Protein AF-U1P1R6-F1 (afdb_monomer_lite)

Structure (mmCIF, N/CA/C/O backbone):
data_AF-U1P1R6-F1
#
_entry.id   AF-U1P1R6-F1
#
loop_
_atom_site.group_PDB
_atom_site.id
_atom_site.type_symbol
_atom_site.label_atom_id
_atom_site.label_alt_id
_atom_site.label_comp_id
_atom_site.label_asym_id
_atom_site.label_entity_id
_atom_site.label_seq_id
_atom_site.pdbx_PDB_ins_code
_atom_site.Cartn_x
_atom_site.Cartn_y
_atom_site.Cartn_z
_atom_site.occupancy
_atom_site.B_iso_or_equiv
_atom_site.auth_seq_id
_atom_site.auth_comp_id
_atom_site.auth_asym_id
_atom_site.auth_atom_id
_atom_site.pdbx_PDB_model_num
ATOM 1 N N . MET A 1 1 ? 4.121 5.954 -26.508 1.00 88.88 1 MET A N 1
ATOM 2 C CA . MET A 1 1 ? 4.233 5.363 -25.153 1.00 88.88 1 MET A CA 1
ATOM 3 C C . MET A 1 1 ? 5.144 4.137 -25.074 1.00 88.88 1 MET A C 1
ATOM 5 O O . MET A 1 1 ? 5.935 4.079 -24.146 1.00 88.88 1 MET A O 1
ATOM 9 N N . VAL A 1 2 ? 5.100 3.192 -26.022 1.00 93.56 2 VAL A N 1
ATOM 10 C CA . VAL A 1 2 ? 5.856 1.918 -25.939 1.00 93.56 2 VAL A CA 1
ATOM 11 C C . VAL A 1 2 ? 7.372 2.091 -25.734 1.00 93.56 2 VAL A C 1
ATOM 13 O O . VAL A 1 2 ? 7.955 1.389 -24.916 1.00 93.56 2 VAL A O 1
ATOM 16 N N . VAL A 1 3 ? 8.005 3.066 -26.399 1.00 95.19 3 VAL A N 1
ATOM 17 C CA . VAL A 1 3 ? 9.448 3.354 -26.238 1.00 95.19 3 VAL A CA 1
ATOM 18 C C . VAL A 1 3 ? 9.803 3.730 -24.793 1.00 95.19 3 VAL A C 1
ATOM 20 O O . VAL A 1 3 ? 10.811 3.273 -24.266 1.00 95.19 3 VAL A O 1
ATOM 23 N N . ILE A 1 4 ? 8.948 4.507 -24.125 1.00 94.62 4 ILE A N 1
ATOM 24 C CA . ILE A 1 4 ? 9.157 4.934 -22.733 1.00 94.62 4 ILE A CA 1
ATOM 25 C C . ILE A 1 4 ? 9.036 3.732 -21.787 1.00 94.62 4 ILE A C 1
ATOM 27 O O . ILE A 1 4 ? 9.852 3.582 -20.883 1.00 94.62 4 ILE A O 1
ATOM 31 N N . LEU A 1 5 ? 8.067 2.838 -22.026 1.00 91.25 5 LEU A N 1
ATOM 32 C CA . LEU A 1 5 ? 7.912 1.610 -21.240 1.00 91.25 5 LEU A CA 1
ATOM 33 C C . LEU A 1 5 ? 9.111 0.668 -21.403 1.00 91.25 5 LEU A C 1
ATOM 35 O O . LEU A 1 5 ? 9.577 0.107 -20.416 1.00 91.25 5 LEU A O 1
ATOM 39 N N . LEU A 1 6 ? 9.649 0.535 -22.619 1.00 92.62 6 LEU A N 1
ATOM 40 C CA . LEU A 1 6 ? 10.866 -0.243 -22.856 1.00 92.62 6 LEU A CA 1
ATOM 41 C C . LEU A 1 6 ? 12.059 0.332 -22.088 1.00 92.62 6 LEU A C 1
ATOM 43 O O . LEU A 1 6 ? 12.765 -0.419 -21.422 1.00 92.62 6 LEU A O 1
ATOM 47 N N . ILE A 1 7 ? 12.252 1.654 -22.112 1.00 93.81 7 ILE A N 1
ATOM 48 C CA . ILE A 1 7 ? 13.321 2.313 -21.347 1.00 93.81 7 ILE A CA 1
ATOM 49 C C . ILE A 1 7 ? 13.135 2.082 -19.841 1.00 93.81 7 ILE A C 1
ATOM 51 O O . ILE A 1 7 ? 14.091 1.723 -19.159 1.00 93.81 7 ILE A O 1
ATOM 55 N N . ALA A 1 8 ? 11.913 2.207 -19.317 1.00 91.12 8 ALA A N 1
ATOM 56 C CA . ALA A 1 8 ? 11.630 1.944 -17.906 1.00 91.12 8 ALA A CA 1
ATOM 57 C C . ALA A 1 8 ? 11.950 0.489 -17.509 1.00 91.12 8 ALA A C 1
ATOM 59 O O . ALA A 1 8 ? 12.574 0.252 -16.477 1.00 91.12 8 ALA A O 1
ATOM 60 N N . VAL A 1 9 ? 11.596 -0.491 -18.345 1.00 90.38 9 VAL A N 1
ATOM 61 C CA . VAL A 1 9 ? 11.926 -1.906 -18.110 1.00 90.38 9 VAL A CA 1
ATOM 62 C C . VAL A 1 9 ? 13.431 -2.167 -18.196 1.00 90.38 9 VAL A C 1
ATOM 64 O O . VAL A 1 9 ? 13.923 -3.021 -17.466 1.00 90.38 9 VAL A O 1
ATOM 67 N N . LEU A 1 10 ? 14.180 -1.445 -19.031 1.00 91.38 10 LEU A N 1
ATOM 68 C CA . LEU A 1 10 ? 15.642 -1.563 -19.089 1.00 91.38 10 LEU A CA 1
ATOM 69 C C . LEU A 1 10 ? 16.324 -0.955 -17.854 1.00 91.38 10 LEU A C 1
ATOM 71 O O . LEU A 1 10 ? 17.264 -1.548 -17.335 1.00 91.38 10 LEU A O 1
ATOM 75 N N . LEU A 1 11 ? 15.835 0.188 -17.360 1.00 91.12 11 LEU A N 1
ATOM 76 C CA . LEU A 1 11 ? 16.380 0.863 -16.175 1.00 91.12 11 LEU A CA 1
ATOM 77 C C . LEU A 1 11 ? 16.078 0.106 -14.878 1.00 91.12 11 LEU A C 1
ATOM 79 O O . LEU A 1 11 ? 16.957 -0.075 -14.039 1.00 91.12 11 LEU A O 1
ATOM 83 N N . PHE A 1 12 ? 14.834 -0.342 -14.706 1.00 89.19 12 PHE A N 1
ATOM 84 C CA . PHE A 1 12 ? 14.407 -1.052 -13.501 1.00 89.19 12 PHE A CA 1
ATOM 85 C C . PHE A 1 12 ? 14.600 -2.571 -13.611 1.00 89.19 12 PHE A C 1
ATOM 87 O O . PHE A 1 12 ? 14.645 -3.266 -12.600 1.00 89.19 12 PHE A O 1
ATOM 94 N N . GLY A 1 13 ? 14.750 -3.113 -14.817 1.00 85.19 13 GLY A N 1
ATOM 95 C CA . GLY A 1 13 ? 14.782 -4.548 -15.078 1.00 85.19 13 GLY A CA 1
ATOM 96 C C . GLY A 1 13 ? 13.382 -5.178 -15.055 1.00 85.19 13 GLY A C 1
ATOM 97 O O . GLY A 1 13 ? 12.538 -4.859 -14.213 1.00 85.19 13 GLY A O 1
ATOM 98 N N . ALA A 1 14 ? 13.150 -6.164 -15.927 1.00 84.31 14 ALA A N 1
ATOM 99 C CA . ALA A 1 14 ? 11.863 -6.865 -16.050 1.00 84.31 14 ALA A CA 1
ATOM 100 C C . ALA A 1 14 ? 11.388 -7.553 -14.751 1.00 84.31 14 ALA A C 1
ATOM 102 O O . ALA A 1 14 ? 10.202 -7.819 -14.588 1.00 84.31 14 ALA A O 1
ATOM 103 N N . ASN A 1 15 ? 12.299 -7.806 -13.806 1.00 83.75 15 ASN A N 1
ATOM 104 C CA . ASN A 1 15 ? 12.008 -8.482 -12.542 1.00 83.75 15 ASN A CA 1
ATOM 105 C C . ASN A 1 15 ? 11.634 -7.542 -11.382 1.00 83.75 15 ASN A C 1
ATOM 107 O O . ASN A 1 15 ? 11.124 -8.033 -10.376 1.00 83.75 15 ASN A O 1
ATOM 111 N N . LYS A 1 16 ? 11.899 -6.227 -11.451 1.00 86.12 16 LYS A N 1
ATOM 112 C CA . LYS A 1 16 ? 11.622 -5.310 -10.323 1.00 86.12 16 LYS A CA 1
ATOM 113 C C . LYS A 1 16 ? 10.168 -4.846 -10.289 1.00 86.12 16 LYS A C 1
ATOM 115 O O . LYS A 1 16 ? 9.563 -4.889 -9.224 1.00 86.12 16 LYS A O 1
ATOM 120 N N . ILE A 1 17 ? 9.592 -4.476 -11.435 1.00 86.62 17 ILE A N 1
ATOM 121 C CA . ILE A 1 17 ? 8.198 -4.004 -11.511 1.00 86.62 17 ILE A CA 1
ATOM 122 C C . ILE A 1 17 ? 7.197 -5.067 -11.009 1.00 86.62 17 ILE A C 1
ATOM 124 O O . ILE A 1 17 ? 6.385 -4.735 -10.146 1.00 86.62 17 ILE A O 1
ATOM 128 N N . PRO A 1 18 ? 7.274 -6.350 -11.427 1.00 82.38 18 PRO A N 1
ATOM 129 C CA . PRO A 1 18 ? 6.345 -7.377 -10.946 1.00 82.38 18 PRO A CA 1
ATOM 130 C C . PRO A 1 18 ? 6.493 -7.675 -9.451 1.00 82.38 18 PRO A C 1
ATOM 132 O O . PRO A 1 18 ? 5.507 -7.955 -8.773 1.00 82.38 18 PRO A O 1
ATOM 135 N N . LYS A 1 19 ? 7.721 -7.604 -8.919 1.00 86.62 19 LYS A N 1
ATOM 136 C CA . LYS A 1 19 ? 7.986 -7.836 -7.492 1.00 86.62 19 LYS A CA 1
ATOM 137 C C . LYS A 1 19 ? 7.395 -6.731 -6.619 1.00 86.62 19 LYS A C 1
ATOM 139 O O . LYS A 1 19 ? 6.761 -7.045 -5.620 1.00 86.62 19 LYS A O 1
ATOM 144 N N . LEU A 1 20 ? 7.554 -5.472 -7.030 1.00 88.62 20 LEU A N 1
ATOM 145 C CA . LEU A 1 20 ? 6.977 -4.314 -6.341 1.00 88.62 20 LEU A CA 1
ATOM 146 C C . LEU A 1 20 ? 5.446 -4.336 -6.395 1.00 88.62 20 LEU A C 1
ATOM 148 O O . LEU A 1 20 ? 4.793 -4.168 -5.371 1.00 88.62 20 LEU A O 1
ATOM 152 N N . ALA A 1 21 ? 4.872 -4.625 -7.566 1.00 90.50 21 ALA A N 1
ATOM 153 C CA . ALA A 1 21 ? 3.425 -4.748 -7.714 1.00 90.50 21 ALA A CA 1
ATOM 154 C C . ALA A 1 21 ? 2.845 -5.848 -6.812 1.00 90.50 21 ALA A C 1
ATOM 156 O O . ALA A 1 21 ? 1.778 -5.666 -6.235 1.00 90.50 21 ALA A O 1
ATOM 157 N N . ARG A 1 22 ? 3.556 -6.972 -6.646 1.00 92.38 22 ARG A N 1
ATOM 158 C CA . ARG A 1 22 ? 3.117 -8.060 -5.767 1.00 92.38 22 ARG A CA 1
ATOM 159 C C . ARG A 1 22 ? 3.118 -7.650 -4.293 1.00 92.38 22 ARG A C 1
ATOM 161 O O . ARG A 1 22 ? 2.097 -7.828 -3.644 1.00 92.38 22 ARG A O 1
ATOM 168 N N . SER A 1 23 ? 4.211 -7.081 -3.779 1.00 91.81 23 SER A N 1
ATOM 169 C CA . SER A 1 23 ? 4.288 -6.676 -2.366 1.00 91.81 23 SER A CA 1
ATOM 170 C C . SER A 1 23 ? 3.335 -5.527 -2.038 1.00 91.81 23 SER A C 1
ATOM 172 O O . SER A 1 23 ? 2.638 -5.574 -1.030 1.00 91.81 23 SER A O 1
ATOM 174 N N . THR A 1 24 ? 3.262 -4.514 -2.907 1.00 92.94 24 THR A N 1
ATOM 175 C CA . THR A 1 24 ? 2.335 -3.389 -2.732 1.00 92.94 24 THR A CA 1
ATOM 176 C C . THR A 1 24 ? 0.886 -3.840 -2.887 1.00 92.94 24 THR A C 1
ATOM 178 O O . THR A 1 24 ? 0.039 -3.404 -2.121 1.00 92.94 24 THR A O 1
ATOM 181 N N . GLY A 1 25 ? 0.591 -4.753 -3.816 1.00 92.00 25 GLY A N 1
ATOM 182 C CA . GLY A 1 25 ? -0.748 -5.320 -3.977 1.00 92.00 25 GLY A CA 1
ATOM 183 C C . GLY A 1 25 ? -1.200 -6.147 -2.772 1.00 92.00 25 GLY A C 1
ATOM 184 O O . GLY A 1 25 ? -2.357 -6.055 -2.378 1.00 92.00 25 GLY A O 1
ATOM 185 N N . GLN A 1 26 ? -0.294 -6.911 -2.153 1.00 94.88 26 GLN A N 1
ATOM 186 C CA . GLN A 1 26 ? -0.582 -7.646 -0.917 1.00 94.88 26 GLN A CA 1
ATOM 187 C C . GLN A 1 26 ? -0.863 -6.694 0.250 1.00 94.88 26 GLN A C 1
ATOM 189 O O . GLN A 1 26 ? -1.909 -6.812 0.879 1.00 94.88 26 GLN A O 1
ATOM 194 N N . ALA A 1 27 ? 0.012 -5.706 0.473 1.00 93.50 27 ALA A N 1
ATOM 195 C CA . ALA A 1 27 ? -0.164 -4.718 1.536 1.00 93.50 27 ALA A CA 1
ATOM 196 C C . ALA A 1 27 ? -1.454 -3.896 1.360 1.00 93.50 27 ALA A C 1
ATOM 198 O O . ALA A 1 27 ? -2.207 -3.715 2.310 1.00 93.50 27 ALA A O 1
ATOM 199 N N . MET A 1 28 ? -1.750 -3.451 0.133 1.00 93.50 28 MET A N 1
ATOM 200 C CA . MET A 1 28 ? -2.994 -2.744 -0.186 1.00 93.50 28 MET A CA 1
ATOM 201 C C . MET A 1 28 ? -4.223 -3.635 0.048 1.00 93.50 28 MET A C 1
ATOM 203 O O . MET A 1 28 ? -5.233 -3.162 0.556 1.00 93.50 28 MET A O 1
ATOM 207 N N . GLY A 1 29 ? -4.141 -4.923 -0.299 1.00 95.19 29 GLY A N 1
ATOM 208 C CA . GLY A 1 29 ? -5.231 -5.879 -0.108 1.00 95.19 29 GLY A CA 1
ATOM 209 C C . GLY A 1 29 ? -5.526 -6.179 1.363 1.00 95.19 29 GLY A C 1
ATOM 210 O O . GLY A 1 29 ? -6.689 -6.258 1.744 1.00 95.19 29 GLY A O 1
ATOM 211 N N . GLU A 1 30 ? -4.496 -6.320 2.198 1.00 96.38 30 GLU A N 1
ATOM 212 C CA . GLU A 1 30 ? -4.662 -6.486 3.649 1.00 96.38 30 GLU A CA 1
ATOM 213 C C . GLU A 1 30 ? -5.160 -5.198 4.312 1.00 96.38 30 GLU A C 1
ATOM 215 O O . GLU A 1 30 ? -6.060 -5.249 5.146 1.00 96.38 30 GLU A O 1
ATOM 220 N N . PHE A 1 31 ? -4.667 -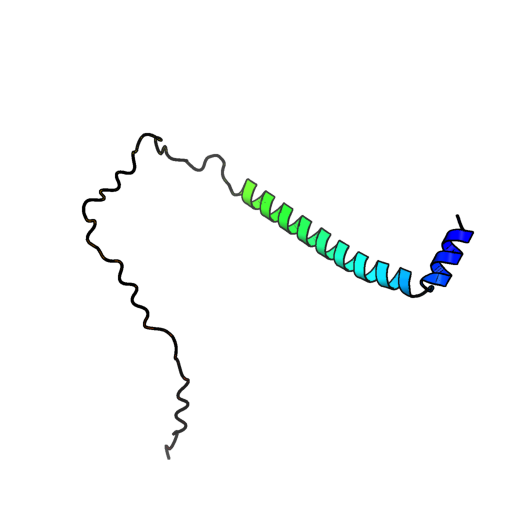4.038 3.875 1.00 95.19 31 PHE A N 1
ATOM 221 C CA . PHE A 1 31 ? -5.149 -2.741 4.344 1.00 95.19 31 PHE A CA 1
ATOM 222 C C . PHE A 1 31 ? -6.629 -2.515 4.012 1.00 95.19 31 PHE A C 1
ATOM 224 O O . PHE A 1 31 ? -7.385 -2.068 4.868 1.00 95.19 31 PHE A O 1
ATOM 231 N N . GLN A 1 32 ? -7.065 -2.862 2.796 1.00 94.88 32 GLN A N 1
ATOM 232 C CA . GLN A 1 32 ? -8.469 -2.756 2.391 1.00 94.88 32 GLN A CA 1
ATOM 233 C C . GLN A 1 32 ? -9.375 -3.612 3.291 1.00 94.88 32 GLN A C 1
ATOM 235 O O . GLN A 1 32 ? -10.381 -3.111 3.779 1.00 94.88 32 GLN A O 1
ATOM 240 N N . LYS A 1 33 ? -8.978 -4.863 3.566 1.00 95.75 33 LYS A N 1
ATOM 241 C CA . LYS A 1 33 ? -9.705 -5.763 4.478 1.00 95.75 33 LYS A CA 1
ATOM 242 C C . LYS A 1 33 ? -9.742 -5.243 5.912 1.00 95.75 33 LYS A C 1
ATOM 244 O O . LYS A 1 33 ? -10.742 -5.422 6.593 1.00 95.75 33 LYS A O 1
ATOM 249 N N . GLY A 1 34 ? -8.648 -4.651 6.392 1.00 95.38 34 GLY A N 1
ATOM 250 C CA . GLY A 1 34 ? -8.601 -4.043 7.723 1.00 95.38 34 GLY A CA 1
ATOM 251 C C . GLY A 1 34 ? -9.527 -2.832 7.829 1.00 95.38 34 GLY A C 1
ATOM 252 O O . GLY A 1 34 ? -10.214 -2.676 8.826 1.00 95.38 34 GLY A O 1
ATOM 253 N N . ARG A 1 35 ? -9.600 -2.006 6.780 1.00 95.06 35 ARG A N 1
ATOM 254 C CA . ARG A 1 35 ? -10.526 -0.866 6.732 1.00 95.06 35 ARG A CA 1
ATOM 255 C C . ARG A 1 35 ? -11.992 -1.287 6.7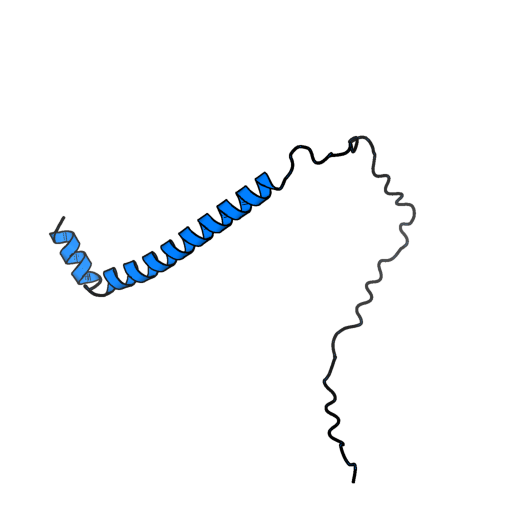40 1.00 95.06 35 ARG A C 1
ATOM 257 O O . ARG A 1 35 ? -12.768 -0.647 7.431 1.00 95.06 35 ARG A O 1
ATOM 264 N N . GLU A 1 36 ? -12.336 -2.332 5.993 1.00 95.19 36 GLU A N 1
ATOM 265 C CA . GLU A 1 36 ? -13.694 -2.891 5.949 1.00 95.19 36 GLU A CA 1
ATOM 266 C C . GLU A 1 36 ? -14.116 -3.425 7.326 1.00 95.19 36 GLU A C 1
ATOM 268 O O . GLU A 1 36 ? -15.163 -3.043 7.827 1.00 95.19 36 GLU A O 1
ATOM 273 N N . GLN A 1 37 ? -13.243 -4.179 8.006 1.00 92.75 37 GLN A N 1
ATOM 274 C CA . GLN A 1 37 ? -13.494 -4.639 9.381 1.00 92.75 37 GLN A CA 1
ATOM 275 C C . GLN A 1 37 ? -13.711 -3.481 10.365 1.00 92.75 37 GLN A C 1
ATOM 277 O O . GLN A 1 37 ? -14.632 -3.529 11.169 1.00 92.75 37 GLN A O 1
ATOM 282 N N . VAL A 1 38 ? -12.892 -2.427 10.290 1.00 91.75 38 VAL A N 1
ATOM 283 C CA . VAL A 1 38 ? -13.036 -1.252 11.167 1.00 91.75 38 VAL A CA 1
ATOM 284 C C . VAL A 1 38 ? -14.345 -0.505 10.900 1.00 91.75 38 VAL A C 1
ATOM 286 O O . VAL A 1 38 ? -14.965 -0.014 11.838 1.00 91.75 38 VAL A O 1
ATOM 289 N N . GLU A 1 39 ? -14.765 -0.397 9.640 1.00 91.31 39 GLU A N 1
ATOM 290 C CA . GLU A 1 39 ? -16.038 0.228 9.264 1.00 91.31 39 GLU A CA 1
ATOM 291 C C . GLU A 1 39 ? -17.232 -0.598 9.758 1.00 91.31 39 GLU A C 1
ATOM 293 O O . GLU A 1 39 ? -18.148 -0.038 10.358 1.00 91.31 39 GLU A O 1
ATOM 298 N N . ASP A 1 40 ? -17.175 -1.922 9.604 1.00 92.50 40 ASP A N 1
ATOM 299 C CA . ASP A 1 40 ? -18.183 -2.842 10.131 1.00 92.50 40 ASP A CA 1
ATOM 300 C C . ASP A 1 40 ? -18.261 -2.776 11.665 1.00 92.50 40 ASP A C 1
ATOM 302 O O . ASP A 1 40 ? -19.352 -2.782 12.232 1.00 92.50 40 ASP A O 1
ATOM 306 N N . GLU A 1 41 ? -17.126 -2.705 12.364 1.00 87.12 41 GLU A N 1
ATOM 307 C CA . GLU A 1 41 ? -17.073 -2.543 13.823 1.00 87.12 41 GLU A CA 1
ATOM 308 C C . GLU A 1 41 ? -17.649 -1.192 14.271 1.00 87.12 41 GLU A C 1
ATOM 310 O O . GLU A 1 41 ? -18.415 -1.144 15.233 1.00 87.12 41 GLU A O 1
ATOM 315 N N . LEU A 1 42 ? -17.330 -0.099 13.566 1.00 88.06 42 LEU A N 1
ATOM 316 C CA . LEU A 1 42 ? -17.900 1.225 13.838 1.00 88.06 42 LEU A CA 1
ATOM 317 C C . LEU A 1 42 ? -19.413 1.249 13.625 1.00 88.06 42 LEU A C 1
ATOM 319 O O . LEU A 1 42 ? -20.129 1.754 14.483 1.00 88.06 42 LEU A O 1
ATOM 323 N N . SER A 1 43 ? -19.896 0.672 12.524 1.00 85.94 43 SER A N 1
ATOM 324 C CA . SER A 1 43 ? -21.330 0.587 12.234 1.00 85.94 43 SER A CA 1
ATOM 325 C C . SER A 1 43 ? -22.064 -0.248 13.280 1.00 85.94 43 SER A C 1
ATOM 327 O O . SER A 1 43 ? -23.165 0.110 13.684 1.00 85.94 43 SER A O 1
ATOM 329 N N . GLN A 1 44 ? -21.459 -1.343 13.746 1.00 83.62 44 GLN A N 1
ATOM 330 C CA . GLN A 1 44 ? -22.027 -2.164 14.815 1.00 83.62 44 GLN A CA 1
ATOM 331 C C . GLN A 1 44 ? -22.033 -1.433 16.160 1.00 83.62 44 GLN A C 1
ATOM 333 O O . GLN A 1 44 ? -22.973 -1.602 16.928 1.00 83.62 44 GLN A O 1
ATOM 338 N N . MET A 1 45 ? -21.018 -0.615 16.459 1.00 79.56 45 MET A N 1
ATOM 339 C CA . MET A 1 45 ? -21.010 0.230 17.657 1.00 79.56 45 MET A CA 1
ATOM 340 C C . MET A 1 45 ? -22.060 1.341 17.585 1.00 79.56 45 MET A C 1
ATOM 342 O O . MET A 1 45 ? -22.693 1.630 18.594 1.00 79.56 45 MET A O 1
ATOM 346 N N . GLU A 1 46 ? -22.263 1.943 16.412 1.00 77.00 46 GLU A N 1
ATOM 347 C CA . GLU A 1 46 ? -23.298 2.958 16.184 1.00 77.00 46 GLU A CA 1
ATOM 348 C C . GLU A 1 46 ? -24.710 2.36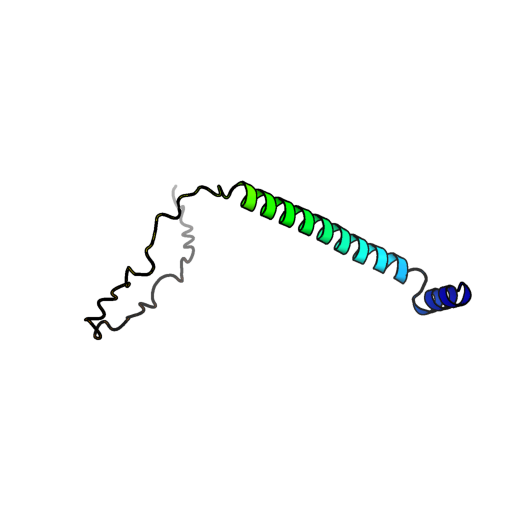1 16.271 1.00 77.00 46 GLU A C 1
ATOM 350 O O . GLU A 1 46 ? -25.595 2.977 16.851 1.00 77.00 46 GLU A O 1
ATOM 355 N N . GLU A 1 47 ? -24.916 1.135 15.780 1.00 72.75 47 GLU A N 1
ATOM 356 C CA . GLU A 1 47 ? -26.190 0.414 15.906 1.00 72.75 47 GLU A CA 1
ATOM 357 C C . GLU A 1 47 ? -26.429 -0.137 17.325 1.00 72.75 47 GLU A C 1
ATOM 359 O O . GLU A 1 47 ? -27.569 -0.207 17.780 1.00 72.75 47 GLU A O 1
ATOM 364 N N . ALA A 1 48 ? -25.367 -0.506 18.050 1.00 68.38 48 ALA A N 1
ATOM 365 C CA . ALA A 1 48 ? -25.445 -0.943 19.446 1.00 68.38 48 ALA A CA 1
ATOM 366 C C . ALA A 1 48 ? -25.586 0.221 20.444 1.00 68.38 48 ALA A C 1
ATOM 368 O O . ALA A 1 48 ? -25.942 -0.011 21.602 1.00 68.38 48 ALA A O 1
ATOM 369 N N . MET A 1 49 ? -25.314 1.458 20.020 1.00 65.62 49 MET A N 1
ATOM 370 C CA . MET A 1 49 ? -25.670 2.659 20.767 1.00 65.62 49 MET A CA 1
ATOM 371 C C . MET A 1 49 ? -27.152 2.951 20.536 1.00 65.62 49 MET A C 1
ATOM 373 O O . MET A 1 49 ? -27.539 3.571 19.551 1.00 65.62 49 MET A O 1
ATOM 377 N N . ASP A 1 50 ? -27.985 2.486 21.463 1.00 64.12 50 ASP A N 1
ATOM 378 C CA . ASP A 1 50 ? -29.394 2.858 21.522 1.00 64.12 50 ASP A CA 1
ATOM 379 C C . ASP A 1 50 ? -29.508 4.395 21.652 1.00 64.12 50 ASP A C 1
ATOM 381 O O . ASP A 1 50 ? -29.043 4.949 22.656 1.00 64.12 50 ASP A O 1
ATOM 385 N N . PRO A 1 51 ? -30.092 5.115 20.672 1.00 61.75 51 PRO A N 1
ATOM 386 C CA . PRO A 1 51 ? -30.281 6.562 20.760 1.00 61.75 51 PRO A CA 1
ATOM 387 C C . PRO A 1 51 ? -31.224 6.979 21.904 1.00 61.75 51 PRO A C 1
ATOM 389 O O . PRO A 1 51 ? -31.347 8.175 22.167 1.00 61.75 51 PRO A O 1
ATOM 392 N N . GLU A 1 52 ? -31.875 6.025 22.580 1.00 58.41 52 GLU A N 1
ATOM 393 C CA . GLU A 1 52 ? -32.725 6.237 23.757 1.00 58.41 52 GLU A CA 1
ATOM 394 C C . GLU A 1 52 ? -32.077 5.799 25.083 1.00 58.41 52 GLU A C 1
ATOM 396 O O . GLU A 1 52 ? -32.763 5.751 26.105 1.00 58.41 52 GLU A O 1
ATOM 401 N N . ALA A 1 53 ? -30.768 5.518 25.127 1.00 57.47 53 ALA A N 1
ATOM 402 C CA . ALA A 1 53 ? -30.076 5.411 26.410 1.00 57.47 53 ALA A CA 1
ATOM 403 C C . ALA A 1 53 ? -30.162 6.768 27.132 1.00 57.47 53 ALA A C 1
ATOM 405 O O . ALA A 1 53 ? -29.452 7.706 26.769 1.00 57.47 53 ALA A O 1
ATOM 406 N N . ASP A 1 54 ? -31.069 6.863 28.113 1.00 54.28 54 ASP A N 1
ATOM 407 C CA . ASP A 1 54 ? -31.304 8.019 28.979 1.00 54.28 54 ASP A CA 1
ATOM 408 C C . ASP A 1 54 ? -29.969 8.655 29.398 1.00 54.28 54 ASP A C 1
ATOM 410 O O . ASP A 1 54 ? -29.293 8.217 30.333 1.00 54.28 54 ASP A O 1
ATOM 414 N N . ILE A 1 55 ? -29.602 9.742 28.716 1.00 58.09 55 ILE A N 1
ATOM 415 C CA . ILE A 1 55 ? -28.755 10.777 29.293 1.00 58.09 55 ILE A CA 1
ATOM 416 C C . ILE A 1 55 ? -29.674 11.449 30.313 1.00 58.09 55 ILE A C 1
ATOM 418 O O . ILE A 1 55 ? -30.340 12.440 30.009 1.00 58.09 55 ILE A O 1
ATOM 422 N N . ASP A 1 56 ? -29.792 10.844 31.496 1.00 52.56 56 ASP A N 1
ATOM 423 C CA . ASP A 1 56 ? -30.477 11.444 32.633 1.00 52.56 56 ASP A CA 1
ATOM 424 C C . ASP A 1 56 ? -29.708 12.712 33.013 1.00 52.56 56 ASP A C 1
ATOM 426 O O . ASP A 1 56 ? -28.677 12.688 33.683 1.00 52.56 56 ASP A O 1
ATOM 430 N N . ASN A 1 57 ? -30.148 13.812 32.407 1.00 56.03 57 ASN A N 1
ATOM 431 C CA . ASN A 1 57 ? -30.315 15.123 33.003 1.00 56.03 57 ASN A CA 1
ATOM 432 C C . ASN A 1 57 ? -29.279 15.509 34.073 1.00 56.03 57 ASN A C 1
ATOM 434 O O . ASN A 1 57 ? -29.640 15.847 35.199 1.00 56.03 57 ASN A O 1
ATOM 438 N N . GLN A 1 58 ? -27.995 15.547 33.714 1.00 53.50 58 GLN A N 1
ATOM 439 C CA . GLN A 1 58 ? -27.063 16.410 34.435 1.00 53.50 58 GLN A CA 1
ATOM 440 C C . GLN A 1 58 ? -27.317 17.834 33.958 1.00 53.50 58 GLN A C 1
ATOM 442 O O . GLN A 1 58 ? -26.852 18.268 32.901 1.00 53.50 58 GLN A O 1
ATOM 447 N N . ASN A 1 59 ? -28.147 18.524 34.736 1.00 53.72 59 ASN A N 1
ATOM 448 C CA . ASN A 1 59 ? -28.286 19.965 34.690 1.00 53.72 59 ASN A CA 1
ATOM 449 C C . ASN A 1 59 ? -26.863 20.561 34.684 1.00 53.72 59 ASN A C 1
ATOM 451 O O . ASN A 1 59 ? -26.089 20.248 35.589 1.00 53.72 59 ASN A O 1
ATOM 455 N N . PRO A 1 60 ? -26.487 21.424 33.723 1.00 56.09 60 PRO A N 1
ATOM 456 C CA . PRO A 1 60 ? -25.175 22.085 33.720 1.00 56.09 60 PRO A CA 1
ATOM 457 C C . PRO A 1 60 ? -24.968 23.034 34.920 1.00 56.09 60 PRO A C 1
ATOM 459 O O . PRO A 1 60 ? -23.924 23.674 35.027 1.00 56.09 60 PRO A O 1
ATOM 462 N N . ASP A 1 61 ? -25.962 23.104 35.805 1.00 52.81 61 ASP A N 1
ATOM 463 C CA . ASP A 1 61 ? -26.031 23.952 36.984 1.00 52.81 61 ASP A CA 1
ATOM 464 C C . ASP A 1 61 ? -25.700 23.189 38.283 1.00 52.81 61 ASP A C 1
ATOM 466 O O . ASP A 1 61 ? -25.622 23.817 39.338 1.00 52.81 61 ASP A O 1
ATOM 470 N N . ASP A 1 62 ? -25.488 21.864 38.234 1.00 52.66 62 ASP A N 1
ATOM 471 C CA . ASP A 1 62 ? -24.909 21.123 39.361 1.00 52.66 62 ASP A CA 1
ATOM 472 C C . ASP A 1 62 ? -23.402 21.406 39.404 1.00 52.66 62 ASP A C 1
ATOM 474 O O . ASP A 1 62 ? -22.549 20.659 38.925 1.00 52.66 62 ASP A O 1
ATOM 478 N N . GLU A 1 63 ? -23.102 22.582 39.945 1.00 49.09 63 GLU A N 1
ATOM 479 C CA . GLU A 1 63 ? -21.786 23.039 40.350 1.00 49.09 63 GLU A CA 1
ATOM 480 C C . GLU A 1 63 ? -21.126 21.944 41.195 1.00 49.09 63 GLU A C 1
ATOM 482 O O . GLU A 1 63 ? -21.512 21.690 42.340 1.00 49.09 63 GLU A O 1
ATOM 487 N N . PHE A 1 64 ? -20.143 21.259 40.604 1.00 45.56 64 PHE A N 1
ATOM 488 C CA . PHE A 1 64 ? -19.290 20.310 41.306 1.00 45.56 64 PHE A CA 1
ATOM 489 C C . PHE A 1 64 ? -18.537 21.100 42.378 1.00 45.56 64 PHE A C 1
ATOM 491 O O . PHE A 1 64 ? -17.500 21.712 42.122 1.00 45.56 64 PHE A O 1
ATOM 498 N N . SER A 1 65 ? -19.125 21.157 43.569 1.00 46.44 65 SER A N 1
ATOM 499 C CA . SER A 1 65 ? -18.535 21.787 44.737 1.00 46.44 65 SER A CA 1
ATOM 500 C C . SER A 1 65 ? -17.392 20.880 45.164 1.00 46.44 65 SER A C 1
ATOM 502 O O . SER A 1 65 ? -17.586 19.888 45.862 1.00 46.44 65 SER A O 1
ATOM 504 N N . ILE A 1 66 ? -16.199 21.159 44.645 1.00 49.22 66 ILE A N 1
ATOM 505 C CA . ILE A 1 66 ? -14.976 20.644 45.238 1.00 49.22 66 ILE A CA 1
ATOM 506 C C . ILE A 1 66 ? -14.856 21.409 46.554 1.00 49.22 66 ILE A C 1
ATOM 508 O O . ILE A 1 66 ? -14.441 22.567 46.555 1.00 49.22 66 ILE A O 1
ATOM 512 N N . ASP A 1 67 ? -15.295 20.790 47.650 1.00 50.38 67 ASP A N 1
ATOM 513 C CA . ASP A 1 67 ? -14.974 21.238 49.005 1.00 50.38 67 ASP A CA 1
ATOM 514 C C . ASP A 1 67 ? -13.458 21.055 49.206 1.00 50.38 67 ASP A C 1
ATOM 516 O O . ASP A 1 67 ? -12.986 20.087 49.801 1.00 50.38 67 ASP A O 1
ATOM 520 N N . ASP A 1 68 ? -12.681 21.971 48.626 1.00 54.62 68 ASP A N 1
ATOM 521 C CA . ASP A 1 68 ? -11.238 22.112 48.811 1.00 54.62 68 ASP A CA 1
ATOM 522 C C . ASP A 1 68 ? -10.979 22.844 50.134 1.00 54.62 68 ASP A C 1
ATOM 524 O O . ASP A 1 68 ? -10.544 23.99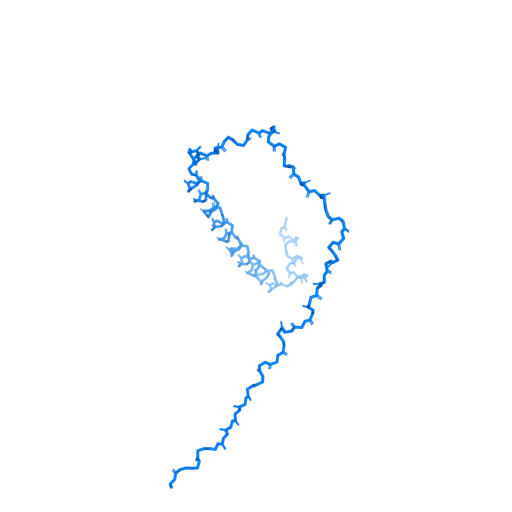2 50.168 1.00 54.62 68 ASP A O 1
ATOM 528 N N . ASP A 1 69 ? -11.333 22.190 51.240 1.00 51.25 69 ASP A N 1
ATOM 529 C CA . ASP A 1 69 ? -11.157 22.715 52.600 1.00 51.25 69 ASP A CA 1
ATOM 530 C C . ASP A 1 69 ? -10.114 21.902 53.392 1.00 51.25 69 ASP A C 1
ATOM 532 O O . ASP A 1 69 ? -10.169 21.815 54.621 1.00 51.25 69 ASP A O 1
ATOM 536 N N . ASN A 1 70 ? -9.128 21.307 52.706 1.00 52.56 70 ASN A N 1
ATOM 537 C CA . ASN A 1 70 ? -7.927 20.814 53.382 1.00 52.56 70 ASN A CA 1
ATOM 538 C C . ASN A 1 70 ? -6.660 20.871 52.499 1.00 52.56 70 ASN A C 1
ATOM 540 O O . ASN A 1 70 ? -6.253 19.852 51.941 1.00 52.56 70 ASN A O 1
ATOM 544 N N . PRO A 1 71 ? -5.986 22.033 52.402 1.00 54.34 71 PRO A N 1
ATOM 545 C CA . PRO A 1 71 ? -4.750 22.195 51.626 1.00 54.34 71 PRO A CA 1
ATOM 546 C C . PRO A 1 71 ? -3.521 21.473 52.222 1.00 54.34 71 PRO A C 1
ATOM 548 O O . PRO A 1 71 ? -2.414 21.628 51.703 1.00 54.34 71 PRO A O 1
ATOM 551 N N . ASP A 1 72 ? -3.698 20.689 53.292 1.00 54.75 72 ASP A N 1
ATOM 552 C CA . ASP A 1 72 ? -2.610 20.121 54.090 1.00 54.75 72 ASP A CA 1
ATOM 553 C C . ASP A 1 72 ? -2.393 18.608 53.862 1.00 54.75 72 ASP A C 1
ATOM 555 O O . ASP A 1 72 ? -1.479 18.031 54.457 1.00 54.75 72 ASP A O 1
ATOM 559 N N . GLU A 1 73 ? -3.184 17.935 53.014 1.00 51.59 73 GLU A N 1
ATOM 560 C CA . GLU A 1 73 ? -2.902 16.537 52.646 1.00 51.59 73 GLU A CA 1
ATOM 561 C C . GLU A 1 73 ? -1.777 16.459 51.605 1.00 51.59 73 GLU A C 1
ATOM 563 O O . GLU A 1 73 ? -1.971 16.504 50.391 1.00 51.59 73 GLU A O 1
ATOM 568 N N . GLU A 1 74 ? -0.555 16.346 52.120 1.00 50.97 74 GLU A N 1
ATOM 569 C CA . GLU A 1 74 ? 0.641 16.022 51.355 1.00 50.97 74 GLU A CA 1
ATOM 570 C C . GLU A 1 74 ? 0.473 14.639 50.696 1.00 50.97 74 GLU A C 1
ATOM 572 O O . GLU A 1 74 ? 0.400 13.604 51.363 1.00 50.97 74 GLU A O 1
ATOM 577 N N . PHE A 1 75 ? 0.395 14.625 49.363 1.00 45.91 75 PHE A N 1
ATOM 578 C CA . PHE A 1 75 ? 0.306 13.410 48.557 1.00 45.91 75 PHE A CA 1
ATOM 579 C C . PHE A 1 75 ? 1.608 12.607 48.702 1.00 45.91 75 PHE A C 1
ATOM 581 O O . PHE A 1 75 ? 2.602 12.880 48.026 1.00 45.91 75 PHE A O 1
ATOM 588 N N . SER A 1 76 ? 1.626 11.630 49.608 1.00 40.16 76 SER A N 1
ATOM 589 C CA . SER A 1 76 ? 2.729 10.676 49.719 1.00 40.16 76 SER A CA 1
ATOM 590 C C . SER A 1 76 ? 2.508 9.545 48.715 1.00 40.16 76 SER A C 1
ATOM 592 O O . SER A 1 76 ? 1.621 8.711 48.867 1.00 40.16 76 SER A O 1
ATOM 594 N N . ILE A 1 77 ? 3.314 9.547 47.652 1.00 47.03 77 ILE A N 1
ATOM 595 C CA . ILE A 1 77 ? 3.451 8.399 46.754 1.00 47.03 77 ILE A CA 1
ATOM 596 C C . ILE A 1 77 ? 4.308 7.376 47.502 1.00 47.03 77 ILE A C 1
ATOM 598 O O . ILE A 1 77 ? 5.496 7.612 47.718 1.00 47.03 77 ILE A O 1
ATOM 602 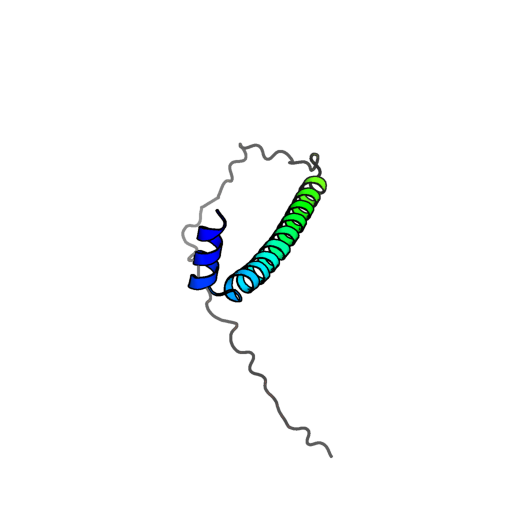N N . ASP A 1 78 ? 3.702 6.274 47.935 1.00 47.47 78 ASP A N 1
ATOM 603 C CA . ASP A 1 78 ? 4.439 5.117 48.444 1.00 47.47 78 ASP A CA 1
ATOM 604 C C . ASP A 1 78 ? 5.043 4.358 47.250 1.00 47.47 78 ASP A C 1
ATOM 606 O O . ASP A 1 78 ? 4.352 3.631 46.542 1.00 47.47 78 ASP A O 1
ATOM 610 N N . GLU A 1 79 ? 6.320 4.617 46.952 1.00 55.22 79 GLU A N 1
ATOM 611 C CA . GLU A 1 79 ? 7.076 3.998 45.848 1.00 55.22 79 GLU A CA 1
ATOM 612 C C . GLU A 1 79 ? 7.676 2.629 46.226 1.00 55.22 79 GLU A C 1
ATOM 614 O O . GLU A 1 79 ? 8.820 2.340 45.875 1.00 55.22 79 GLU A O 1
ATOM 619 N N . ASN A 1 80 ? 6.959 1.764 46.946 1.00 48.06 80 ASN A N 1
ATOM 620 C CA . ASN A 1 80 ? 7.461 0.415 47.226 1.00 48.06 80 ASN A CA 1
ATOM 621 C C . ASN A 1 80 ? 6.380 -0.650 47.031 1.00 48.06 80 ASN A C 1
ATOM 623 O O . ASN A 1 80 ? 5.260 -0.472 47.490 1.00 48.06 80 ASN A O 1
ATOM 627 N N . GLU A 1 81 ? 6.801 -1.775 46.435 1.00 49.56 81 GLU A N 1
ATOM 628 C CA . GLU A 1 81 ? 6.049 -3.022 46.177 1.00 49.56 81 GLU A CA 1
ATOM 629 C C . GLU A 1 81 ? 5.244 -2.943 44.858 1.00 49.56 81 GLU A C 1
ATOM 631 O O . GLU A 1 81 ? 4.218 -2.288 44.768 1.00 49.56 81 GLU A O 1
ATOM 636 N N . ASP A 1 82 ? 5.719 -3.453 43.715 1.00 48.94 82 ASP A N 1
ATOM 637 C CA . ASP A 1 82 ? 6.056 -4.859 43.475 1.00 48.94 82 ASP A CA 1
ATOM 638 C C . ASP A 1 82 ? 7.092 -5.029 42.338 1.00 48.94 82 ASP A C 1
ATOM 640 O O . ASP A 1 82 ? 6.750 -5.107 41.156 1.00 48.94 82 ASP A O 1
ATOM 644 N N . GLU A 1 83 ? 8.371 -5.169 42.681 1.00 52.91 83 GLU A N 1
ATOM 645 C CA . GLU A 1 83 ? 9.354 -5.844 41.828 1.00 52.91 83 GLU A CA 1
ATOM 646 C C . GLU A 1 83 ? 10.087 -6.860 42.709 1.00 52.91 83 GLU A C 1
ATOM 648 O O . GLU A 1 83 ? 10.742 -6.449 43.662 1.00 52.91 83 GLU A O 1
ATOM 653 N N . ASP A 1 84 ? 9.894 -8.161 42.427 1.00 47.03 84 ASP A N 1
ATOM 654 C CA . ASP A 1 84 ? 10.803 -9.297 42.706 1.00 47.03 84 ASP A CA 1
ATOM 655 C C . ASP A 1 84 ? 10.087 -10.590 43.169 1.00 47.03 84 ASP A C 1
ATOM 657 O O . ASP A 1 84 ? 10.359 -11.135 44.241 1.00 47.03 84 ASP A O 1
ATOM 661 N N . GLU A 1 85 ? 9.232 -11.186 42.325 1.00 46.75 85 GLU A N 1
ATOM 662 C CA . GLU A 1 85 ? 8.900 -12.615 42.468 1.00 46.75 85 GLU A CA 1
ATOM 663 C C . GLU A 1 85 ? 10.013 -13.468 41.824 1.00 46.75 85 GLU A C 1
ATOM 665 O O . GLU A 1 85 ? 9.915 -13.950 40.692 1.00 46.75 85 GLU A O 1
ATOM 670 N N . TYR A 1 86 ? 11.129 -13.633 42.544 1.00 47.75 86 TYR A N 1
ATOM 671 C CA . TYR A 1 86 ? 12.148 -14.625 42.198 1.00 47.75 86 TYR A CA 1
ATOM 672 C C . TYR A 1 86 ? 11.619 -16.036 42.479 1.00 47.75 86 TYR A C 1
ATOM 674 O O . TYR A 1 86 ? 11.320 -16.410 43.612 1.00 47.75 86 TYR A O 1
ATOM 682 N N . MET A 1 87 ? 11.567 -16.844 41.422 1.00 51.00 87 MET A N 1
ATOM 683 C CA . MET A 1 87 ? 11.332 -18.286 41.462 1.00 51.00 87 MET A CA 1
ATOM 684 C C . MET A 1 87 ? 12.347 -18.986 42.383 1.00 51.00 87 MET A C 1
ATOM 686 O O . MET A 1 87 ? 13.478 -19.254 41.976 1.00 51.00 87 MET A O 1
ATOM 690 N N . ASN A 1 88 ? 11.937 -19.348 43.600 1.00 52.16 88 ASN A N 1
ATOM 691 C CA . ASN A 1 88 ? 12.665 -20.314 44.423 1.00 52.16 88 ASN A CA 1
ATOM 692 C C . ASN A 1 88 ? 12.351 -21.732 43.915 1.00 52.16 88 ASN A C 1
ATOM 694 O O . ASN A 1 88 ? 11.334 -22.327 44.269 1.00 52.16 88 ASN A O 1
ATOM 698 N N . LEU A 1 89 ? 13.216 -22.281 43.053 1.00 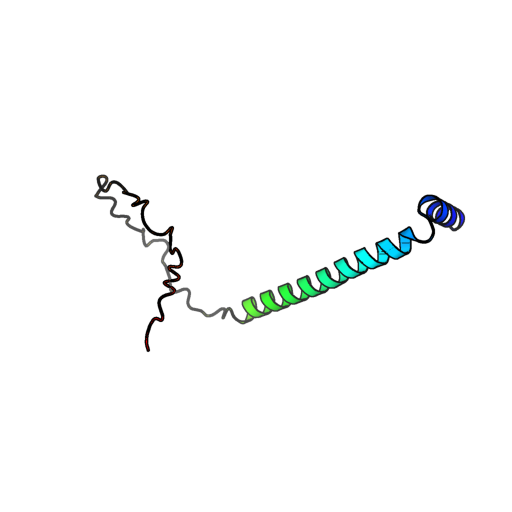51.94 89 LEU A N 1
ATOM 699 C CA . LEU A 1 89 ? 13.281 -23.728 42.834 1.00 51.94 89 LEU A CA 1
ATOM 700 C C . LEU A 1 89 ? 14.041 -24.359 44.006 1.00 51.94 89 LEU A C 1
ATOM 702 O O . LEU A 1 89 ? 15.242 -24.611 43.910 1.00 51.94 89 LEU A O 1
ATOM 706 N N . ASP A 1 90 ? 13.335 -24.652 45.094 1.00 51.47 90 ASP A N 1
ATOM 707 C CA . ASP A 1 90 ? 13.832 -25.594 46.093 1.00 51.47 90 ASP A CA 1
ATOM 708 C C . ASP A 1 90 ? 13.744 -27.010 45.509 1.00 51.47 90 ASP A C 1
ATOM 710 O O . ASP A 1 90 ? 12.722 -27.698 45.557 1.00 51.47 90 ASP A O 1
ATOM 714 N N . SER A 1 91 ? 14.841 -27.446 44.895 1.00 58.22 91 SER A N 1
ATOM 715 C CA . SER A 1 91 ? 15.068 -28.843 44.553 1.00 58.22 91 SER A CA 1
ATOM 716 C C . SER A 1 91 ? 15.491 -29.613 45.803 1.00 58.22 91 SER A C 1
ATOM 718 O O . SER A 1 91 ? 16.675 -29.862 45.986 1.00 58.22 91 SER A O 1
ATOM 720 N N . ASP A 1 92 ? 14.531 -30.013 46.636 1.00 51.00 92 ASP A N 1
ATOM 721 C CA . ASP A 1 92 ? 14.748 -30.996 47.704 1.00 51.00 92 ASP A CA 1
ATOM 722 C C . ASP A 1 92 ? 13.524 -31.918 47.857 1.00 51.00 92 ASP A C 1
ATOM 724 O O . ASP A 1 92 ? 12.817 -31.934 48.861 1.00 51.00 92 ASP A O 1
ATOM 728 N N . THR A 1 93 ? 13.283 -32.770 46.856 1.00 57.78 93 THR A N 1
ATOM 729 C CA . THR A 1 93 ? 12.589 -34.046 47.086 1.00 57.78 93 THR A CA 1
ATOM 730 C C . THR A 1 93 ? 13.618 -35.090 47.492 1.00 57.78 93 THR A C 1
ATOM 732 O O . THR A 1 93 ? 14.020 -35.936 46.694 1.00 57.78 93 THR A O 1
ATOM 735 N N . ASN A 1 94 ? 14.053 -35.017 48.746 1.00 52.66 94 ASN A N 1
ATOM 736 C CA . ASN A 1 94 ? 14.690 -36.134 49.423 1.00 52.66 94 ASN A CA 1
ATOM 737 C C . ASN A 1 94 ? 13.635 -36.791 50.322 1.00 52.66 94 ASN A C 1
ATOM 739 O O . ASN A 1 94 ? 13.417 -36.378 51.460 1.00 52.66 94 ASN A O 1
ATOM 743 N N . ASN A 1 95 ? 12.925 -37.777 49.771 1.00 58.47 95 ASN A N 1
ATOM 744 C CA . ASN A 1 95 ? 12.094 -38.687 50.547 1.00 58.47 95 ASN A CA 1
ATOM 745 C C . ASN A 1 95 ? 12.193 -40.111 49.977 1.00 58.47 95 ASN A C 1
ATOM 747 O O . ASN A 1 95 ? 11.640 -40.383 48.912 1.00 58.47 95 ASN A O 1
ATOM 751 N N . SER A 1 96 ? 12.824 -40.973 50.788 1.00 49.47 96 SER A N 1
ATOM 752 C CA . SER A 1 96 ? 12.967 -42.444 50.723 1.00 49.47 96 SER A CA 1
ATOM 753 C C . SER A 1 96 ? 13.971 -43.041 49.736 1.00 49.47 96 SER A C 1
ATOM 755 O O . SER A 1 96 ? 13.742 -42.992 48.511 1.00 49.47 96 SER A O 1
#

pLDDT: mean 71.05, std 19.36, range [40.16, 96.38]

Foldseek 3Di:
DVVVVVVVCVVCPPPRVVVVCVVVVVVVVVVVVVVVVVVVVVVVVVVVPDPPPDPPDPDPPPPPPPPPPPPPPDDDDPPDDDDDPDDPPPPDPPDD

Radius of gyration: 32.82 Å; chains: 1; bounding box: 49×66×80 Å

Secondary structure (DSSP, 8-state):
-HHHHHHHHHHH-TTHHHHHHHHHHHHHHHHHHHHHHHHHHHHHHHHHS-TTS------TT---------TT------------------------

Sequence (96 aa):
MVVILLIAVLLFGANKIPKLARSTGQAMGEFQKGREQVEDELSQMEEAMDPEADIDNQNPDDEFSIDDDNPDEEFSIDENEDEDEYMNLDSDTNNS